Protein AF-A0A7C6N8X0-F1 (afdb_monomer_lite)

Foldseek 3Di:
DDDPVQLVVLVVVLVVVQVVVVVVVDHDDPVVVVVSNCCSVVVDHPVRVVVVVVVVVCVVVVVVVVD

pLDDT: mean 91.74, std 11.16, range [51.34, 98.06]

Sequence (67 aa):
MISSDEQRKRREAMEYAIRTVEMEGFTFTEEEKKVFEDIVLGKTTVEEEIEKMKKLAYQLGSGNKDK

Radius of gyration: 14.98 Å; chains: 1; bounding box: 33×38×24 Å

Structure (mmCIF, N/CA/C/O backbone):
data_AF-A0A7C6N8X0-F1
#
_entry.id   AF-A0A7C6N8X0-F1
#
loop_
_atom_site.group_PDB
_atom_site.id
_atom_site.type_symbol
_atom_site.label_atom_id
_atom_site.label_alt_id
_atom_site.label_comp_id
_atom_site.label_asym_id
_atom_site.label_entity_id
_atom_site.label_seq_id
_atom_site.pdbx_PDB_ins_code
_atom_site.Cartn_x
_atom_site.Cartn_y
_atom_site.Cartn_z
_atom_site.occupancy
_atom_site.B_iso_or_equiv
_atom_site.auth_seq_id
_atom_site.auth_comp_id
_atom_site.auth_asym_id
_atom_site.auth_atom_id
_atom_site.pdbx_PDB_model_num
ATOM 1 N N . MET A 1 1 ? -12.381 -2.534 11.428 1.00 72.44 1 MET A N 1
ATOM 2 C CA . MET A 1 1 ? -12.470 -1.485 10.392 1.00 72.44 1 MET A CA 1
ATOM 3 C C . MET A 1 1 ? -11.763 -0.262 10.952 1.00 72.44 1 MET A C 1
ATOM 5 O O . MET A 1 1 ? -12.070 0.104 12.081 1.00 72.44 1 MET A O 1
ATOM 9 N N . ILE A 1 2 ? -10.748 0.261 10.262 1.00 88.56 2 ILE A N 1
ATOM 10 C CA . ILE A 1 2 ? -9.992 1.436 10.731 1.00 88.56 2 ILE A CA 1
ATOM 11 C C . ILE A 1 2 ? -10.865 2.699 10.668 1.00 88.56 2 ILE A C 1
ATOM 13 O O . ILE A 1 2 ? -11.867 2.718 9.952 1.00 88.56 2 ILE A O 1
ATOM 17 N N . SER A 1 3 ? -10.511 3.740 11.424 1.00 94.88 3 SER A N 1
ATOM 18 C CA . SER A 1 3 ? -11.233 5.015 11.354 1.00 94.88 3 SER A CA 1
ATOM 19 C C . SER A 1 3 ? -10.995 5.715 10.012 1.00 94.88 3 SER A C 1
ATOM 21 O O . SER A 1 3 ? -9.979 5.488 9.352 1.00 94.88 3 SER A O 1
ATOM 23 N N . SER A 1 4 ? -11.908 6.609 9.626 1.00 94.62 4 SER A N 1
ATOM 24 C CA . SER A 1 4 ? -11.755 7.446 8.428 1.00 94.62 4 SER A CA 1
ATOM 25 C C . SER A 1 4 ? -10.478 8.286 8.467 1.00 94.62 4 SER A C 1
ATOM 27 O O . SER A 1 4 ? -9.797 8.432 7.455 1.00 94.62 4 SER A O 1
ATOM 29 N N . ASP A 1 5 ? -10.127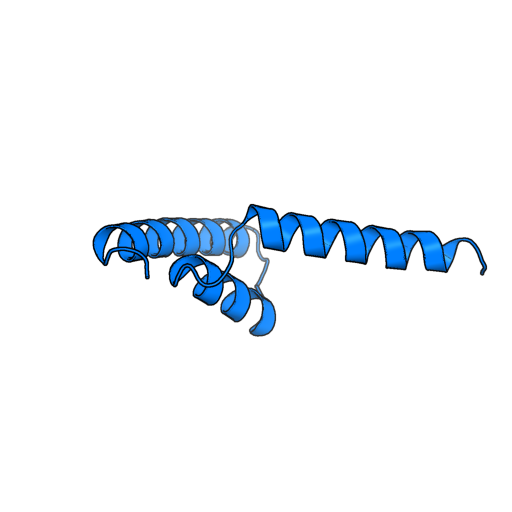 8.805 9.644 1.00 96.94 5 AS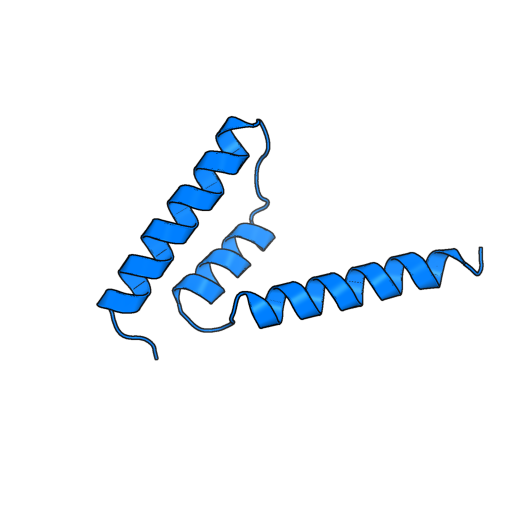P A N 1
ATOM 30 C CA . ASP A 1 5 ? -8.926 9.618 9.835 1.00 96.94 5 ASP A CA 1
ATOM 31 C C . ASP A 1 5 ? -7.653 8.795 9.661 1.00 96.94 5 ASP A C 1
ATOM 33 O O . ASP A 1 5 ? -6.689 9.265 9.059 1.00 96.94 5 ASP A O 1
ATOM 37 N N . GLU A 1 6 ? -7.651 7.561 10.164 1.00 96.06 6 GLU A N 1
ATOM 38 C CA . GLU A 1 6 ? -6.541 6.631 9.986 1.00 96.06 6 GLU A CA 1
ATOM 39 C C . GLU A 1 6 ? -6.406 6.217 8.517 1.00 96.06 6 GLU A C 1
ATOM 41 O O . GLU A 1 6 ? -5.309 6.251 7.962 1.00 96.06 6 GLU A O 1
ATOM 46 N N . GLN A 1 7 ? -7.521 5.916 7.849 1.00 96.62 7 GLN A N 1
ATOM 47 C CA . GLN A 1 7 ? -7.534 5.611 6.419 1.00 96.62 7 GLN A CA 1
ATOM 48 C C . GLN A 1 7 ? -6.991 6.780 5.584 1.00 96.62 7 GLN A C 1
ATOM 50 O O . GLN A 1 7 ? -6.184 6.565 4.680 1.00 96.62 7 GLN A O 1
ATOM 55 N N . ARG A 1 8 ? -7.387 8.022 5.903 1.00 97.75 8 ARG A N 1
ATOM 56 C CA . ARG A 1 8 ? -6.876 9.230 5.237 1.00 97.75 8 ARG A CA 1
ATOM 57 C C . ARG A 1 8 ? -5.364 9.359 5.410 1.00 97.75 8 ARG A C 1
ATOM 59 O O . ARG A 1 8 ? -4.660 9.525 4.419 1.00 97.75 8 ARG A O 1
ATOM 66 N N . LYS A 1 9 ? -4.860 9.231 6.643 1.00 97.38 9 LYS A N 1
ATOM 67 C CA . LYS A 1 9 ? -3.417 9.302 6.933 1.00 97.38 9 LYS A CA 1
ATOM 68 C C . LYS A 1 9 ? -2.628 8.241 6.167 1.00 97.38 9 LYS A C 1
ATOM 70 O O . LYS A 1 9 ? -1.580 8.546 5.606 1.00 97.38 9 LYS A O 1
ATOM 75 N N . ARG A 1 10 ? -3.139 7.008 6.110 1.00 97.38 10 ARG A N 1
ATOM 76 C CA . ARG A 1 10 ? -2.510 5.922 5.345 1.00 97.38 10 ARG A CA 1
ATOM 77 C C . ARG A 1 10 ? -2.499 6.206 3.852 1.00 97.38 10 ARG A C 1
ATOM 79 O O . ARG A 1 10 ? -1.477 5.974 3.216 1.00 97.38 10 ARG A O 1
ATOM 86 N N . ARG A 1 11 ? -3.603 6.722 3.302 1.00 97.81 11 ARG A N 1
ATOM 87 C CA . ARG A 1 11 ? -3.683 7.101 1.886 1.00 97.81 11 ARG A CA 1
ATOM 88 C C . ARG A 1 11 ? -2.640 8.162 1.543 1.00 97.81 11 ARG A C 1
ATOM 90 O O . ARG A 1 11 ? -1.876 7.959 0.610 1.00 97.81 11 ARG A O 1
ATOM 97 N N . GLU A 1 12 ? -2.553 9.226 2.337 1.00 98.06 12 GLU A N 1
ATOM 98 C CA . GLU A 1 12 ? -1.569 10.300 2.136 1.00 98.06 12 GLU A CA 1
ATOM 99 C C . GLU A 1 12 ? -0.125 9.777 2.193 1.00 98.06 12 GLU A C 1
ATOM 101 O O . GLU A 1 12 ? 0.686 10.092 1.321 1.00 98.06 12 GLU A O 1
ATOM 106 N N . ALA A 1 13 ? 0.193 8.932 3.179 1.00 97.06 13 ALA A N 1
ATOM 107 C CA . ALA A 1 13 ? 1.518 8.327 3.299 1.00 97.06 13 ALA A CA 1
ATOM 108 C C . ALA A 1 13 ? 1.858 7.424 2.100 1.00 97.06 13 ALA A C 1
ATOM 110 O O . ALA A 1 13 ? 2.977 7.466 1.587 1.00 97.06 13 ALA A O 1
ATOM 111 N N . MET A 1 14 ? 0.890 6.631 1.638 1.00 97.00 14 MET A N 1
ATOM 112 C CA . MET A 1 14 ? 1.069 5.716 0.515 1.00 97.00 14 MET A CA 1
ATOM 113 C C . MET A 1 14 ? 1.241 6.464 -0.811 1.00 97.00 14 MET A C 1
ATOM 115 O O . MET A 1 14 ? 2.146 6.153 -1.578 1.00 97.00 14 MET A O 1
ATOM 119 N N . GLU A 1 15 ? 0.426 7.489 -1.067 1.00 96.88 15 GLU A N 1
ATOM 120 C CA . GLU A 1 15 ? 0.551 8.331 -2.263 1.00 96.88 15 GLU A CA 1
ATOM 121 C C . GLU A 1 15 ? 1.909 9.039 -2.318 1.00 96.88 15 GLU A C 1
ATOM 123 O O . GLU A 1 15 ? 2.521 9.117 -3.385 1.00 96.88 15 GLU A O 1
ATOM 128 N N . TYR A 1 16 ? 2.409 9.515 -1.174 1.00 97.81 16 TYR A N 1
ATOM 129 C CA . TYR A 1 16 ? 3.745 10.097 -1.091 1.00 97.81 16 TYR A CA 1
ATOM 130 C C . TYR A 1 16 ? 4.832 9.066 -1.425 1.00 97.81 16 TYR A C 1
ATOM 132 O O . TYR A 1 16 ? 5.679 9.334 -2.275 1.00 97.81 16 TYR A O 1
ATOM 140 N N . ALA A 1 17 ? 4.779 7.877 -0.816 1.00 96.12 17 ALA A N 1
ATOM 141 C CA . ALA A 1 17 ? 5.743 6.806 -1.070 1.00 96.12 17 ALA A CA 1
ATOM 142 C C . ALA A 1 17 ? 5.757 6.375 -2.547 1.00 96.12 17 ALA A C 1
ATOM 144 O O . ALA A 1 17 ? 6.828 6.263 -3.147 1.00 96.12 17 ALA A O 1
ATOM 145 N N . ILE A 1 18 ? 4.577 6.216 -3.158 1.00 96.31 18 ILE A N 1
ATOM 146 C CA . ILE A 1 18 ? 4.446 5.890 -4.584 1.00 96.31 18 ILE A CA 1
ATOM 147 C C . ILE A 1 18 ? 5.136 6.957 -5.434 1.00 96.31 18 ILE A C 1
ATOM 149 O O . ILE A 1 18 ? 6.013 6.634 -6.233 1.00 96.31 18 ILE A O 1
ATOM 153 N N . ARG A 1 19 ? 4.810 8.237 -5.210 1.00 96.50 19 ARG A N 1
ATOM 154 C CA . ARG A 1 19 ? 5.386 9.343 -5.986 1.00 96.50 19 ARG A CA 1
ATOM 155 C C . ARG A 1 19 ? 6.900 9.428 -5.860 1.00 96.50 19 ARG A C 1
ATOM 157 O O . ARG A 1 19 ? 7.560 9.714 -6.852 1.00 96.50 19 ARG A O 1
ATOM 164 N N . THR A 1 20 ? 7.460 9.184 -4.674 1.00 97.75 20 THR A N 1
ATOM 165 C CA . THR A 1 20 ? 8.920 9.226 -4.501 1.00 97.75 20 THR A CA 1
ATOM 166 C C . THR A 1 20 ? 9.634 8.174 -5.343 1.00 97.75 20 THR A C 1
ATOM 168 O O . THR A 1 20 ? 10.670 8.472 -5.924 1.00 97.75 20 THR A O 1
ATOM 171 N N . VAL A 1 21 ? 9.046 6.985 -5.485 1.00 97.06 21 VAL A N 1
ATOM 172 C CA . VAL A 1 21 ? 9.602 5.912 -6.319 1.00 97.06 21 VAL A CA 1
ATOM 173 C C . VAL A 1 21 ? 9.362 6.187 -7.809 1.00 97.06 21 VAL A C 1
ATOM 175 O O . VAL A 1 21 ? 10.242 5.948 -8.633 1.00 97.06 21 VAL A O 1
ATOM 178 N N . GLU A 1 22 ? 8.218 6.775 -8.166 1.00 96.56 22 GLU A N 1
ATOM 179 C CA . GLU A 1 22 ? 7.945 7.206 -9.544 1.00 96.56 22 GLU A CA 1
ATOM 180 C C . GLU A 1 22 ? 8.895 8.311 -10.023 1.00 96.56 22 GLU A C 1
ATOM 182 O O . GLU A 1 22 ? 9.303 8.320 -11.185 1.00 96.56 22 GLU A O 1
ATOM 187 N N . MET A 1 23 ? 9.319 9.210 -9.129 1.00 97.44 23 MET A N 1
ATOM 188 C CA . MET A 1 23 ? 10.337 10.224 -9.432 1.00 97.44 23 MET A CA 1
ATOM 189 C C . MET A 1 23 ? 11.704 9.623 -9.784 1.00 97.44 23 MET A C 1
ATOM 191 O O . MET A 1 23 ? 12.468 10.247 -10.518 1.00 97.44 23 MET A O 1
ATOM 195 N N . GLU A 1 24 ? 12.008 8.420 -9.298 1.00 97.44 24 GLU A N 1
ATOM 196 C CA . GLU A 1 24 ? 13.228 7.680 -9.638 1.00 97.44 24 GLU A CA 1
ATOM 197 C C . GLU A 1 24 ? 13.112 6.929 -10.981 1.00 97.44 24 GLU A C 1
ATOM 199 O O . GLU A 1 24 ? 14.069 6.297 -11.425 1.00 97.44 24 GLU A O 1
ATOM 204 N N . GLY A 1 25 ? 11.964 7.029 -11.664 1.00 97.56 25 GLY A N 1
ATOM 205 C CA . GLY A 1 25 ? 11.714 6.410 -12.968 1.00 97.56 25 GLY A CA 1
ATOM 206 C C . GLY A 1 25 ? 11.143 4.993 -12.896 1.00 97.56 25 GLY A C 1
ATOM 207 O O . GLY A 1 25 ? 11.069 4.319 -13.924 1.00 97.56 25 GLY A O 1
ATOM 208 N N . PHE A 1 26 ? 10.733 4.534 -11.713 1.00 96.94 26 PHE A N 1
ATOM 209 C CA . PHE A 1 26 ? 10.055 3.251 -11.539 1.00 96.94 26 PHE A CA 1
ATOM 210 C C . PHE A 1 26 ? 8.537 3.410 -11.629 1.00 96.94 26 PHE A C 1
ATOM 212 O O . PHE A 1 26 ? 7.983 4.476 -11.394 1.00 96.94 26 PHE A O 1
ATOM 219 N N . THR A 1 27 ? 7.835 2.327 -11.941 1.00 94.88 27 THR A N 1
ATOM 220 C CA . THR A 1 27 ? 6.370 2.303 -11.938 1.00 94.88 27 THR A CA 1
ATOM 221 C C . THR A 1 27 ? 5.890 1.038 -11.260 1.00 94.88 27 THR A C 1
ATOM 223 O O . THR A 1 27 ? 6.389 -0.043 -11.572 1.00 94.88 27 THR A O 1
ATOM 226 N N . PHE A 1 28 ? 4.895 1.165 -10.389 1.00 95.50 28 PHE A N 1
ATOM 227 C CA . PHE A 1 28 ? 4.255 0.012 -9.766 1.00 95.50 28 PHE A CA 1
ATOM 228 C C . PHE A 1 28 ? 3.236 -0.629 -10.704 1.00 95.50 28 PHE A C 1
ATOM 230 O O . PHE A 1 28 ? 2.497 0.059 -11.419 1.00 95.50 28 PHE A O 1
ATOM 237 N N . THR A 1 29 ? 3.175 -1.952 -10.652 1.00 95.94 29 THR A N 1
ATOM 238 C CA . THR A 1 29 ? 2.149 -2.772 -11.299 1.00 95.94 29 THR A CA 1
ATOM 239 C C . THR A 1 29 ? 0.775 -2.551 -10.663 1.00 95.94 29 THR A C 1
ATOM 241 O O . THR A 1 29 ? 0.648 -2.040 -9.546 1.00 95.94 29 THR A O 1
ATOM 244 N N . GLU A 1 30 ? 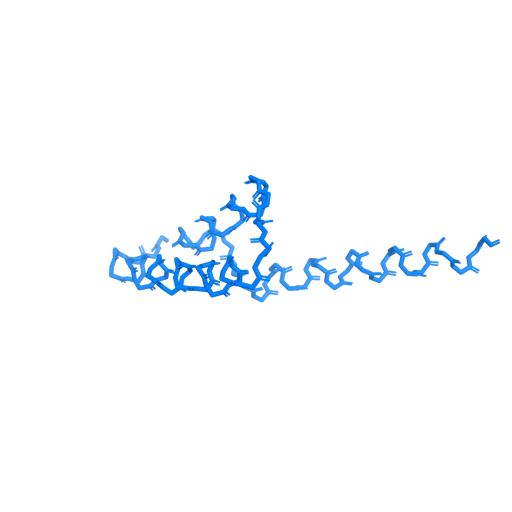-0.285 -2.948 -11.365 1.00 95.94 30 GLU A N 1
ATOM 245 C CA . GLU A 1 30 ? -1.648 -2.853 -10.830 1.00 95.94 30 GLU A CA 1
ATOM 246 C C . GLU A 1 30 ? -1.860 -3.804 -9.640 1.00 95.94 30 GLU A C 1
ATOM 248 O O . GLU A 1 30 ? -2.583 -3.478 -8.695 1.00 95.94 30 GLU A O 1
ATOM 253 N N . GLU A 1 31 ? -1.180 -4.952 -9.636 1.00 94.94 31 GLU A N 1
ATOM 254 C CA . GLU A 1 31 ? -1.168 -5.887 -8.515 1.00 94.94 31 GLU A CA 1
ATOM 255 C C . GLU A 1 31 ? -0.558 -5.259 -7.255 1.00 94.94 31 GLU A C 1
ATOM 257 O O . GLU A 1 31 ? -1.144 -5.364 -6.176 1.00 94.94 31 GLU A O 1
ATOM 262 N N . GLU A 1 32 ? 0.571 -4.556 -7.377 1.00 94.88 32 GLU A N 1
ATOM 263 C CA . GLU A 1 32 ? 1.204 -3.849 -6.254 1.00 94.88 32 GLU A CA 1
ATOM 264 C C . GLU A 1 32 ? 0.318 -2.712 -5.732 1.00 94.88 32 GLU A C 1
ATOM 266 O O . GLU A 1 32 ? 0.104 -2.594 -4.524 1.00 94.88 32 GLU A O 1
ATOM 271 N N . LYS A 1 33 ? -0.293 -1.929 -6.630 1.00 96.19 33 LYS A N 1
ATOM 272 C CA . LYS A 1 33 ? -1.241 -0.869 -6.244 1.00 96.19 33 LYS A CA 1
ATOM 273 C C . LYS A 1 33 ? -2.439 -1.414 -5.472 1.00 96.19 33 LYS A C 1
ATOM 275 O O . LYS A 1 33 ? -2.915 -0.770 -4.536 1.00 96.19 33 LYS A O 1
ATOM 280 N N . LYS A 1 34 ? -2.915 -2.611 -5.817 1.00 97.00 34 LYS A N 1
ATOM 281 C CA . LYS A 1 34 ? -3.992 -3.271 -5.074 1.00 97.00 34 LYS 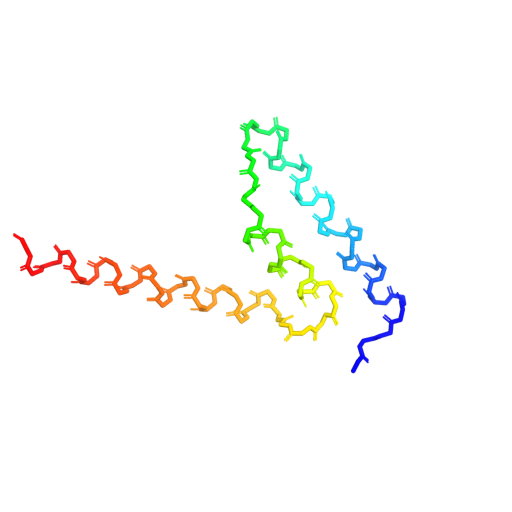A CA 1
ATOM 282 C C . LYS A 1 34 ? -3.570 -3.624 -3.646 1.00 97.00 34 LYS A C 1
ATOM 284 O O . LYS A 1 34 ? -4.353 -3.409 -2.723 1.00 97.00 34 LYS A O 1
ATOM 289 N N . VAL A 1 35 ? -2.341 -4.105 -3.452 1.00 96.75 35 VAL A N 1
ATOM 290 C CA . VAL A 1 35 ? -1.789 -4.366 -2.111 1.00 96.75 35 VAL A CA 1
ATOM 291 C C . VAL A 1 35 ? -1.711 -3.070 -1.300 1.00 96.75 35 VAL A C 1
ATOM 293 O O . VAL A 1 35 ? -2.102 -3.044 -0.133 1.00 96.75 35 VAL A O 1
ATOM 296 N N . PHE A 1 36 ? -1.284 -1.971 -1.922 1.00 97.12 36 PHE A N 1
ATOM 297 C CA . PHE A 1 36 ? -1.247 -0.659 -1.275 1.00 97.12 36 PHE A CA 1
ATOM 298 C C . PHE A 1 36 ? -2.633 -0.196 -0.817 1.00 97.12 36 PHE A C 1
ATOM 300 O O . PHE A 1 36 ? -2.789 0.252 0.319 1.00 97.12 36 PHE A O 1
ATOM 307 N N . GLU A 1 37 ? -3.656 -0.359 -1.656 1.00 97.69 37 GLU A N 1
ATOM 308 C CA . GLU A 1 37 ? -5.038 -0.037 -1.289 1.00 97.69 37 GLU A CA 1
ATOM 309 C C . GLU A 1 37 ? -5.553 -0.941 -0.156 1.00 97.69 37 GLU A C 1
ATOM 311 O O . GLU A 1 37 ? -6.230 -0.468 0.757 1.00 97.69 37 GLU A O 1
ATOM 316 N N . ASP A 1 38 ? -5.186 -2.223 -0.140 1.00 97.25 38 ASP A N 1
ATOM 317 C CA . ASP A 1 38 ? -5.546 -3.132 0.951 1.00 97.25 38 ASP A CA 1
ATOM 318 C C . ASP A 1 38 ? -4.883 -2.729 2.289 1.00 97.25 38 ASP A C 1
ATOM 320 O O . ASP A 1 38 ? -5.527 -2.838 3.339 1.00 97.25 38 ASP A O 1
ATOM 324 N N . ILE A 1 39 ? -3.661 -2.174 2.271 1.00 96.69 39 ILE A N 1
ATOM 325 C CA . ILE A 1 39 ? -3.005 -1.567 3.450 1.00 96.69 39 ILE A CA 1
ATOM 326 C C . ILE A 1 39 ? -3.752 -0.302 3.898 1.00 96.69 39 ILE A C 1
ATOM 328 O O . ILE A 1 39 ? -4.034 -0.124 5.092 1.00 96.69 39 ILE A O 1
ATOM 332 N N . VAL A 1 40 ? -4.100 0.571 2.944 1.00 97.12 40 VAL A N 1
ATOM 333 C CA . VAL A 1 40 ? -4.850 1.811 3.200 1.00 97.12 40 VAL A CA 1
ATOM 334 C C . VAL A 1 40 ? -6.199 1.503 3.836 1.00 97.12 40 VAL A C 1
ATOM 336 O O . VAL A 1 40 ? -6.566 2.165 4.799 1.00 97.12 40 VAL A O 1
ATOM 339 N N . LEU A 1 41 ? -6.904 0.473 3.364 1.00 96.19 41 LEU A N 1
ATOM 340 C CA . LEU A 1 41 ? -8.187 0.015 3.908 1.00 96.19 41 LEU A CA 1
ATOM 341 C C . LEU A 1 41 ? -8.050 -0.773 5.223 1.00 96.19 41 LEU A C 1
ATOM 343 O O . LEU A 1 41 ? -9.058 -1.089 5.859 1.00 96.19 41 LEU A O 1
ATOM 347 N N . GLY A 1 42 ? -6.822 -1.095 5.637 1.00 95.38 42 GLY A N 1
ATOM 348 C CA . GLY A 1 42 ? -6.538 -1.873 6.841 1.00 95.38 42 GLY A CA 1
ATOM 349 C C . GLY A 1 42 ? -6.968 -3.338 6.744 1.00 95.38 42 GLY A C 1
ATOM 350 O O . GLY A 1 42 ? -7.310 -3.932 7.765 1.00 95.38 42 GLY A O 1
ATOM 351 N N . LYS A 1 43 ? -6.992 -3.907 5.533 1.00 96.44 43 LYS A N 1
ATOM 352 C CA . LYS A 1 43 ? -7.226 -5.342 5.295 1.00 96.44 43 LYS A CA 1
ATOM 353 C C . LYS A 1 43 ? -5.964 -6.188 5.492 1.00 96.44 43 LYS A C 1
ATOM 355 O O . LYS A 1 43 ? -6.085 -7.385 5.720 1.00 96.44 43 LYS A O 1
ATOM 360 N N . THR A 1 44 ? -4.794 -5.568 5.370 1.00 95.75 44 THR A N 1
ATOM 361 C CA . THR A 1 44 ? -3.466 -6.146 5.617 1.00 95.75 44 THR A CA 1
ATOM 362 C C . THR A 1 44 ? -2.576 -5.076 6.261 1.00 95.75 44 THR A C 1
ATOM 364 O O . THR A 1 44 ? -2.937 -3.888 6.264 1.00 95.75 44 THR A O 1
ATOM 367 N N . THR A 1 45 ? -1.429 -5.463 6.812 1.00 95.19 45 THR A N 1
ATOM 368 C CA . THR A 1 45 ? -0.399 -4.527 7.292 1.00 95.19 45 THR A CA 1
ATOM 369 C C . THR A 1 45 ? 0.862 -4.567 6.434 1.00 95.19 45 THR A C 1
ATOM 371 O O . THR A 1 45 ? 1.102 -5.498 5.668 1.00 95.19 45 THR A O 1
ATOM 374 N N . VAL A 1 46 ? 1.703 -3.540 6.574 1.00 94.00 46 VAL A N 1
ATOM 375 C CA . VAL A 1 46 ? 3.006 -3.488 5.896 1.00 94.00 46 VAL A CA 1
ATOM 376 C C . VAL A 1 46 ? 3.892 -4.655 6.344 1.00 94.00 46 VAL A C 1
ATOM 378 O O . VAL A 1 46 ? 4.556 -5.280 5.522 1.00 94.00 46 VAL A O 1
ATOM 381 N N . GLU A 1 47 ? 3.879 -4.992 7.634 1.00 96.44 47 GLU A N 1
ATOM 382 C CA . GLU A 1 47 ? 4.645 -6.102 8.207 1.00 96.44 47 GLU A CA 1
ATOM 383 C C . GLU A 1 47 ? 4.210 -7.453 7.631 1.00 96.44 47 GLU A C 1
ATOM 385 O O . GLU A 1 47 ? 5.060 -8.285 7.312 1.00 96.44 47 GLU A O 1
ATOM 390 N N . GLU A 1 48 ? 2.901 -7.659 7.459 1.00 96.5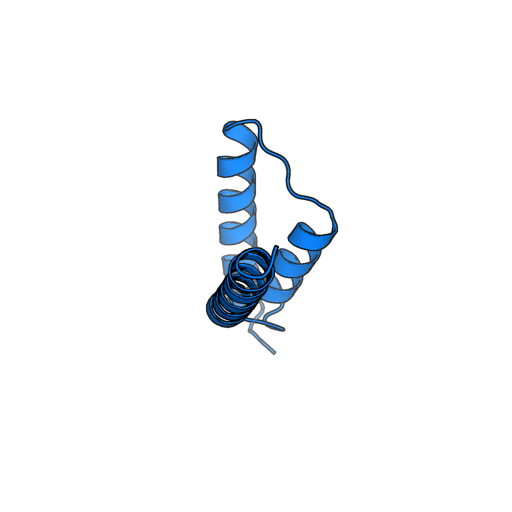6 48 GLU A N 1
ATOM 391 C CA . GLU A 1 48 ? 2.354 -8.870 6.846 1.00 96.56 48 GLU A CA 1
ATOM 392 C C . GLU A 1 48 ? 2.816 -9.022 5.391 1.00 96.56 48 GLU A C 1
ATOM 394 O O . GLU A 1 48 ? 3.242 -10.109 4.992 1.00 96.56 48 GLU A O 1
ATOM 399 N N . GLU A 1 49 ? 2.795 -7.943 4.605 1.00 95.69 49 GLU A N 1
ATOM 400 C CA . GLU A 1 49 ? 3.270 -7.963 3.215 1.00 95.69 49 GLU A CA 1
ATOM 401 C C . GLU A 1 49 ? 4.792 -8.142 3.113 1.00 95.69 49 GLU A C 1
ATOM 403 O O . GLU A 1 49 ? 5.269 -8.920 2.283 1.00 95.69 49 GLU A O 1
ATOM 408 N N . ILE A 1 50 ? 5.570 -7.516 4.003 1.00 94.62 50 ILE A N 1
ATOM 409 C CA . ILE A 1 50 ? 7.025 -7.727 4.086 1.00 94.62 50 ILE A CA 1
ATOM 410 C C . ILE A 1 50 ? 7.339 -9.196 4.387 1.00 94.62 50 ILE A C 1
ATOM 412 O O . ILE A 1 50 ? 8.240 -9.775 3.777 1.00 94.62 50 ILE A O 1
ATOM 416 N N . GLU A 1 51 ? 6.614 -9.821 5.313 1.00 96.00 51 GLU A N 1
ATOM 417 C CA . GLU A 1 51 ? 6.830 -11.225 5.660 1.00 96.00 51 GLU A CA 1
ATOM 418 C C . GLU A 1 51 ? 6.474 -12.164 4.496 1.00 96.00 51 GLU A C 1
ATOM 420 O O . GLU A 1 51 ? 7.201 -13.126 4.229 1.00 96.00 51 GLU A O 1
ATOM 425 N N . LYS A 1 52 ? 5.406 -11.865 3.742 1.00 94.25 52 LYS A N 1
ATOM 426 C CA . LYS A 1 52 ? 5.066 -12.594 2.505 1.00 94.25 52 LYS A CA 1
ATOM 427 C C . LYS A 1 52 ? 6.180 -12.477 1.464 1.00 94.25 52 LYS A C 1
ATOM 429 O O . LYS A 1 52 ? 6.618 -13.497 0.929 1.00 94.25 52 LYS A O 1
ATOM 434 N N . MET A 1 53 ? 6.683 -11.265 1.227 1.00 91.69 53 MET A N 1
ATOM 435 C CA . MET A 1 53 ? 7.780 -11.006 0.288 1.00 91.69 53 MET A CA 1
ATOM 436 C C . MET A 1 53 ? 9.060 -11.751 0.686 1.00 91.69 53 MET A C 1
ATOM 438 O O . MET A 1 53 ? 9.694 -12.385 -0.157 1.00 91.69 53 MET A O 1
ATOM 442 N N . LYS A 1 54 ? 9.418 -11.749 1.979 1.00 93.19 54 LYS A N 1
ATOM 443 C CA . LYS A 1 54 ? 10.575 -12.497 2.503 1.00 93.19 54 LYS A CA 1
ATOM 444 C C . LYS A 1 54 ? 10.450 -13.997 2.255 1.00 93.19 54 LYS A C 1
ATOM 446 O O . LYS A 1 54 ? 11.408 -14.620 1.797 1.00 93.19 54 LYS A O 1
ATOM 451 N N . LYS A 1 55 ? 9.279 -14.580 2.531 1.00 93.56 55 LYS A N 1
ATOM 452 C CA . LYS A 1 55 ? 9.016 -16.007 2.285 1.00 93.56 55 LYS A CA 1
ATOM 453 C C . LYS A 1 55 ? 9.126 -16.351 0.803 1.00 93.56 55 LYS A C 1
ATOM 455 O O . LYS A 1 55 ? 9.775 -17.341 0.469 1.00 93.56 55 LYS A O 1
ATOM 460 N N . LEU A 1 56 ? 8.560 -15.520 -0.072 1.00 90.88 56 LEU A N 1
ATOM 461 C CA . LEU A 1 56 ? 8.656 -15.703 -1.520 1.00 90.88 56 LEU A CA 1
ATOM 462 C C . LEU A 1 56 ? 10.113 -15.635 -1.998 1.00 90.88 56 LEU A C 1
ATOM 464 O O . LEU A 1 56 ? 10.573 -16.533 -2.700 1.00 90.88 56 LEU A O 1
ATOM 468 N N . ALA A 1 57 ? 10.864 -14.620 -1.565 1.00 90.00 57 ALA A N 1
ATOM 469 C CA . ALA A 1 57 ? 12.278 -14.475 -1.902 1.00 90.00 57 ALA A CA 1
ATOM 470 C C . ALA A 1 57 ? 13.109 -15.679 -1.424 1.00 90.00 57 ALA A C 1
ATOM 472 O O . ALA A 1 57 ? 13.948 -16.187 -2.170 1.00 90.00 57 ALA A O 1
ATOM 473 N N . TYR A 1 58 ? 12.844 -16.186 -0.214 1.00 91.00 58 TYR A N 1
ATOM 474 C CA . TYR A 1 58 ? 13.500 -17.388 0.303 1.00 91.00 58 TYR A CA 1
ATOM 475 C C . TYR A 1 58 ? 13.178 -18.634 -0.528 1.00 91.00 58 TYR A C 1
ATOM 477 O O . TYR A 1 58 ? 14.081 -19.419 -0.810 1.00 91.00 58 TYR A O 1
ATOM 485 N N . GLN A 1 59 ? 11.922 -18.819 -0.942 1.00 90.12 59 GLN A N 1
ATOM 486 C CA . GLN A 1 59 ? 11.511 -19.949 -1.783 1.00 90.12 59 GLN A CA 1
ATOM 487 C C . GLN A 1 59 ? 12.167 -19.894 -3.165 1.00 90.12 59 GLN A C 1
ATOM 489 O O . GLN A 1 59 ? 12.700 -20.902 -3.624 1.00 90.12 59 GLN A O 1
ATOM 494 N N . LEU A 1 60 ? 12.197 -18.717 -3.797 1.00 88.38 60 LEU A N 1
ATOM 495 C CA . LEU A 1 60 ? 12.852 -18.515 -5.093 1.00 88.38 60 LEU A CA 1
ATOM 496 C C . LEU A 1 60 ? 14.372 -18.719 -5.005 1.00 88.38 60 LEU A C 1
ATOM 498 O O . LEU A 1 60 ? 14.965 -19.353 -5.875 1.00 88.38 60 LEU A O 1
ATOM 502 N N . GLY A 1 61 ? 15.004 -18.222 -3.939 1.00 83.44 61 GLY A N 1
ATOM 503 C CA . GLY A 1 61 ? 16.438 -18.396 -3.702 1.00 83.44 61 GLY A CA 1
ATOM 504 C C . GLY A 1 61 ? 16.827 -19.831 -3.340 1.00 83.44 61 GLY A C 1
ATOM 505 O O . GLY A 1 61 ? 17.858 -20.321 -3.793 1.00 83.44 61 GLY A O 1
ATOM 506 N N . SER A 1 62 ? 16.002 -20.524 -2.553 1.00 70.81 62 SER A N 1
ATOM 507 C CA . SER A 1 62 ? 16.224 -21.929 -2.183 1.00 70.81 62 SER A CA 1
ATOM 508 C C . SER A 1 62 ? 15.976 -22.873 -3.358 1.00 70.81 62 SER A C 1
ATOM 510 O O . SER A 1 62 ? 16.755 -23.796 -3.557 1.00 70.81 62 SER A O 1
ATOM 512 N N . GLY A 1 63 ? 14.970 -22.599 -4.194 1.00 60.44 63 GLY A N 1
ATOM 513 C CA . GLY A 1 63 ? 14.675 -23.390 -5.395 1.00 60.44 63 GLY A CA 1
ATOM 514 C C . GLY A 1 63 ? 15.726 -23.291 -6.511 1.00 60.44 63 GLY A C 1
ATOM 515 O O . GLY A 1 63 ? 15.712 -24.103 -7.431 1.00 60.44 63 GLY A O 1
ATOM 516 N N . ASN A 1 64 ? 16.648 -22.326 -6.430 1.00 57.22 64 ASN A N 1
ATOM 517 C CA . ASN A 1 64 ? 17.780 -22.182 -7.351 1.00 57.22 64 ASN A CA 1
ATOM 518 C C . ASN A 1 64 ? 19.058 -22.895 -6.879 1.00 57.22 64 ASN A C 1
ATOM 520 O O . ASN A 1 64 ? 20.035 -22.897 -7.619 1.00 57.22 64 ASN A O 1
ATOM 524 N N . LYS A 1 65 ? 19.091 -23.475 -5.670 1.00 55.91 65 LYS A N 1
ATOM 525 C CA . LYS A 1 65 ? 20.263 -24.229 -5.183 1.00 55.91 65 LYS A CA 1
ATOM 526 C C . LYS A 1 65 ? 20.307 -25.680 -5.668 1.00 55.91 65 LYS A C 1
ATOM 528 O O . LYS A 1 65 ? 21.356 -26.305 -5.562 1.00 55.91 65 LYS A O 1
ATOM 533 N N . ASP A 1 66 ? 19.197 -26.175 -6.213 1.00 57.12 66 ASP A N 1
ATOM 534 C CA . ASP A 1 66 ? 19.046 -27.547 -6.713 1.00 57.12 66 ASP A CA 1
ATOM 535 C C . ASP A 1 66 ? 19.086 -27.634 -8.259 1.00 57.12 66 ASP A C 1
ATOM 537 O O 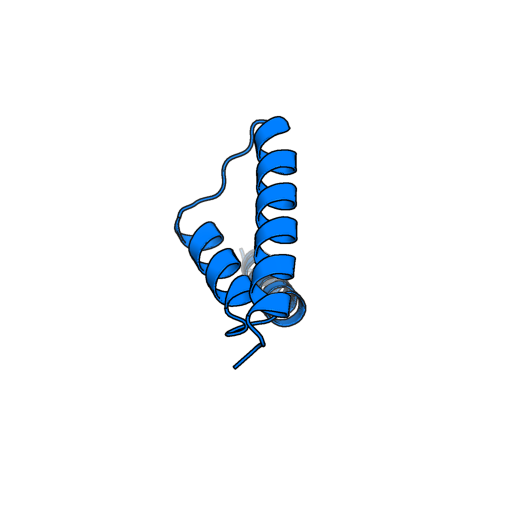. ASP A 1 66 ? 18.678 -28.644 -8.836 1.00 57.12 66 ASP A O 1
ATOM 541 N N . LYS A 1 67 ? 19.552 -26.579 -8.943 1.00 51.34 67 LYS A N 1
ATOM 542 C CA . LYS A 1 67 ? 19.808 -26.536 -10.395 1.00 51.34 67 LYS A CA 1
ATOM 543 C C . LYS A 1 67 ? 21.264 -26.189 -10.667 1.00 51.34 67 LYS A C 1
ATOM 545 O O . LYS A 1 67 ? 21.788 -26.716 -11.671 1.00 51.34 67 LYS A O 1
#

Secondary structure (DSSP, 8-state):
---HHHHHHHHHHHHHHHHHHHHTT----HHHHHHHHHHHTTSS-HHHHHHHHHHHHHHHHHTTTT-